Protein AF-A0A2T4KT26-F1 (afdb_monomer_lite)

Organism: NCBI:txid586733

Structure (mmCIF, N/CA/C/O backbone):
data_AF-A0A2T4KT26-F1
#
_entry.id   AF-A0A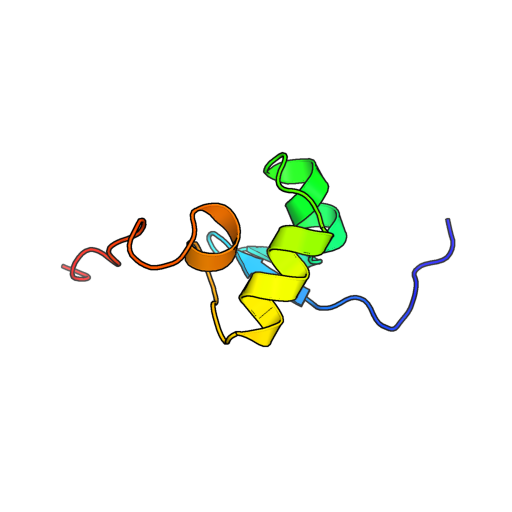2T4KT26-F1
#
loop_
_atom_site.group_PDB
_atom_site.id
_atom_site.type_symbol
_atom_site.label_atom_id
_atom_site.label_alt_id
_atom_site.label_comp_id
_atom_site.label_asym_id
_atom_site.label_entity_id
_atom_site.label_seq_id
_atom_site.pdbx_PDB_ins_code
_atom_site.Cartn_x
_atom_site.Cartn_y
_atom_site.Cartn_z
_atom_site.occupancy
_atom_site.B_iso_or_equiv
_atom_site.auth_seq_id
_atom_site.auth_comp_id
_atom_site.auth_asym_id
_atom_site.auth_atom_id
_atom_site.pdbx_PDB_model_num
ATOM 1 N N . MET A 1 1 ? 17.727 0.263 14.475 1.00 52.34 1 MET A N 1
ATOM 2 C CA . MET A 1 1 ? 16.464 -0.210 13.851 1.00 52.34 1 MET A CA 1
ATOM 3 C C . MET A 1 1 ? 16.789 -1.392 12.931 1.00 52.34 1 MET A C 1
ATOM 5 O O . MET A 1 1 ? 17.404 -1.176 11.895 1.00 52.34 1 MET A O 1
ATOM 9 N N . ARG A 1 2 ? 16.479 -2.644 13.309 1.00 51.16 2 ARG A N 1
ATOM 10 C CA . ARG A 1 2 ? 16.757 -3.825 12.461 1.00 51.16 2 ARG A CA 1
ATOM 11 C C . ARG A 1 2 ? 15.940 -3.728 11.162 1.00 51.16 2 ARG A C 1
ATOM 13 O O . ARG A 1 2 ? 14.711 -3.749 11.211 1.00 51.16 2 ARG A O 1
ATOM 20 N N . LYS A 1 3 ? 16.607 -3.594 10.008 1.00 54.31 3 LYS A N 1
ATOM 21 C CA . LYS A 1 3 ? 15.969 -3.750 8.691 1.00 54.31 3 LYS A CA 1
ATOM 22 C C . LYS A 1 3 ? 15.556 -5.213 8.571 1.00 54.31 3 LYS A C 1
ATOM 24 O O . LYS A 1 3 ? 16.408 -6.087 8.508 1.00 54.31 3 LYS A O 1
ATOM 29 N N . ASN A 1 4 ? 14.254 -5.478 8.612 1.00 57.62 4 ASN A N 1
ATOM 30 C CA . ASN A 1 4 ? 13.735 -6.825 8.425 1.00 57.62 4 ASN A CA 1
ATOM 31 C C . ASN A 1 4 ? 13.935 -7.194 6.938 1.00 57.62 4 ASN A C 1
ATOM 33 O O . ASN A 1 4 ? 13.354 -6.514 6.087 1.00 57.62 4 ASN A O 1
ATOM 37 N N . PRO A 1 5 ? 14.751 -8.206 6.596 1.00 57.97 5 PRO A N 1
ATOM 38 C CA . PRO A 1 5 ? 15.159 -8.484 5.212 1.00 57.97 5 PRO A CA 1
ATOM 39 C C . PRO A 1 5 ? 14.008 -8.950 4.302 1.00 57.97 5 PRO A C 1
ATOM 41 O O . PRO A 1 5 ? 14.168 -9.030 3.092 1.00 57.97 5 PRO A O 1
ATOM 44 N N . ARG A 1 6 ? 12.819 -9.205 4.866 1.00 65.75 6 ARG A N 1
ATOM 45 C CA . ARG A 1 6 ? 11.589 -9.596 4.154 1.00 65.75 6 ARG A CA 1
ATOM 46 C C . ARG A 1 6 ? 10.673 -8.421 3.789 1.00 65.75 6 ARG A C 1
ATOM 48 O O . ARG A 1 6 ? 9.473 -8.608 3.602 1.00 65.75 6 ARG A O 1
ATOM 55 N N . ALA A 1 7 ? 11.193 -7.197 3.749 1.00 74.25 7 ALA A N 1
ATOM 56 C CA . ALA A 1 7 ? 10.388 -6.042 3.373 1.00 74.25 7 ALA A CA 1
ATOM 57 C C . ALA A 1 7 ? 9.917 -6.171 1.914 1.00 74.25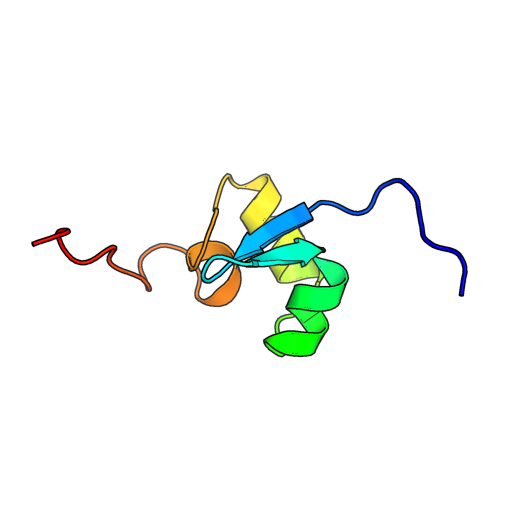 7 ALA A C 1
ATOM 59 O O . ALA A 1 7 ? 10.725 -6.201 0.991 1.00 74.25 7 ALA A O 1
ATOM 60 N N . THR A 1 8 ? 8.603 -6.239 1.700 1.00 84.94 8 THR A N 1
ATOM 61 C CA . THR A 1 8 ? 8.019 -6.182 0.357 1.00 84.94 8 THR A CA 1
ATOM 62 C C . THR A 1 8 ? 8.163 -4.764 -0.185 1.00 84.94 8 THR A C 1
ATOM 64 O O . THR A 1 8 ? 7.692 -3.807 0.440 1.00 84.94 8 THR A O 1
ATOM 67 N N . TYR A 1 9 ? 8.822 -4.633 -1.335 1.00 87.88 9 TYR A N 1
ATOM 68 C CA . TYR A 1 9 ? 8.974 -3.373 -2.054 1.00 87.88 9 TYR A CA 1
ATOM 69 C C . TYR A 1 9 ? 7.976 -3.297 -3.199 1.00 87.88 9 TYR A C 1
ATOM 71 O O . TYR A 1 9 ? 7.733 -4.285 -3.887 1.00 87.88 9 TYR A O 1
ATOM 79 N N . VAL A 1 10 ? 7.417 -2.111 -3.395 1.00 87.88 10 VAL A N 1
ATOM 80 C CA . VAL A 1 10 ? 6.451 -1.802 -4.445 1.00 87.88 10 VAL A CA 1
ATOM 81 C C . VAL A 1 10 ? 6.847 -0.498 -5.122 1.00 87.88 10 VAL A C 1
ATOM 83 O O . VAL A 1 10 ? 7.474 0.364 -4.505 1.00 87.88 10 VAL A O 1
ATOM 86 N N . TYR A 1 11 ? 6.480 -0.361 -6.390 1.00 87.75 11 TYR A N 1
ATOM 87 C CA . TYR A 1 11 ? 6.585 0.905 -7.102 1.00 87.75 11 TYR A CA 1
ATOM 88 C C . TYR A 1 11 ? 5.290 1.692 -6.900 1.00 87.75 11 TYR A C 1
ATOM 90 O O . TYR A 1 11 ? 4.209 1.210 -7.247 1.00 87.75 11 TYR A O 1
ATOM 98 N N . LEU A 1 12 ? 5.401 2.875 -6.300 1.00 84.94 12 LEU A N 1
ATOM 99 C CA . LEU A 1 12 ? 4.304 3.813 -6.062 1.00 84.94 12 LEU A CA 1
ATOM 100 C C . LEU A 1 12 ? 4.736 5.196 -6.545 1.00 84.94 12 LEU A C 1
ATOM 102 O O . LEU A 1 12 ? 5.779 5.683 -6.124 1.00 84.94 12 LEU A O 1
ATOM 106 N N . ASN A 1 13 ? 3.942 5.825 -7.415 1.00 80.12 13 ASN A N 1
ATOM 107 C CA . ASN A 1 13 ? 4.202 7.167 -7.960 1.00 80.12 13 ASN A CA 1
ATOM 108 C C . ASN A 1 13 ? 5.628 7.346 -8.528 1.00 80.12 13 ASN A C 1
ATOM 110 O O . ASN A 1 13 ? 6.264 8.368 -8.298 1.00 80.12 13 ASN A O 1
ATOM 114 N N . GLY A 1 14 ? 6.159 6.329 -9.215 1.00 84.00 14 GLY A N 1
ATOM 115 C CA . GLY A 1 14 ? 7.520 6.355 -9.771 1.00 84.00 14 GLY A CA 1
ATOM 116 C C . GLY A 1 14 ? 8.647 6.093 -8.762 1.00 84.00 14 GLY A C 1
ATOM 117 O O . GLY A 1 14 ? 9.802 5.994 -9.159 1.00 84.00 14 GLY A O 1
ATOM 118 N N . GLU A 1 15 ? 8.341 5.907 -7.475 1.00 88.12 15 GLU A N 1
ATOM 119 C CA . GLU A 1 15 ? 9.324 5.616 -6.427 1.00 88.12 15 GLU A CA 1
ATOM 120 C C . GLU A 1 15 ? 9.233 4.153 -5.965 1.00 88.12 15 GLU A C 1
ATOM 122 O O . GLU A 1 15 ? 8.145 3.607 -5.751 1.00 88.12 15 GLU A O 1
ATOM 127 N N . ARG A 1 16 ? 10.386 3.509 -5.746 1.00 89.00 16 ARG A N 1
ATOM 128 C CA . ARG A 1 16 ? 10.455 2.187 -5.112 1.00 89.00 16 ARG A CA 1
ATOM 129 C C . ARG A 1 16 ? 10.445 2.334 -3.592 1.00 89.00 16 ARG A C 1
ATOM 131 O O . ARG A 1 16 ? 11.452 2.676 -2.979 1.00 89.00 16 ARG A O 1
ATOM 138 N N . ILE A 1 17 ? 9.329 1.981 -2.968 1.00 90.38 17 ILE A N 1
ATOM 139 C CA . ILE A 1 17 ? 9.110 2.126 -1.526 1.00 90.38 17 ILE A CA 1
ATOM 140 C C . ILE A 1 17 ? 8.694 0.791 -0.894 1.00 90.38 17 ILE A C 1
ATOM 142 O O . ILE A 1 17 ? 8.064 -0.055 -1.524 1.00 90.38 17 ILE A O 1
ATOM 146 N N . SER A 1 18 ? 9.066 0.553 0.368 1.00 90.69 18 SER A N 1
ATOM 147 C CA . SER A 1 18 ? 8.587 -0.631 1.099 1.00 90.69 18 SER A CA 1
ATOM 148 C C . SER A 1 18 ? 7.136 -0.452 1.540 1.00 90.69 18 SER A C 1
ATOM 150 O O . SER A 1 18 ? 6.744 0.662 1.887 1.00 90.69 18 SER A O 1
ATOM 152 N N . LEU A 1 19 ? 6.353 -1.533 1.632 1.00 88.69 19 LEU A N 1
ATOM 153 C CA . LEU A 1 19 ? 4.964 -1.462 2.122 1.00 88.69 19 LEU A CA 1
ATOM 154 C C . LEU A 1 19 ? 4.857 -0.774 3.490 1.00 88.69 19 LEU A C 1
ATOM 156 O O . LEU A 1 19 ? 3.913 -0.036 3.744 1.00 88.69 19 LEU A O 1
ATOM 160 N N . ARG A 1 20 ? 5.842 -0.968 4.374 1.00 88.38 20 ARG A N 1
ATOM 161 C CA . ARG A 1 20 ? 5.878 -0.320 5.692 1.00 88.38 20 ARG A CA 1
ATOM 162 C C . ARG A 1 20 ? 6.119 1.187 5.602 1.00 88.38 20 ARG A C 1
ATOM 164 O O . ARG A 1 20 ? 5.520 1.938 6.364 1.00 88.38 20 ARG A O 1
ATOM 171 N N . ASN A 1 21 ? 6.999 1.628 4.707 1.00 89.62 21 ASN A N 1
ATOM 172 C CA . ASN A 1 21 ? 7.233 3.056 4.499 1.00 89.62 21 ASN A CA 1
ATOM 173 C C . ASN A 1 21 ? 6.051 3.697 3.769 1.00 89.62 21 ASN A C 1
ATOM 175 O O . ASN A 1 21 ? 5.632 4.779 4.157 1.00 89.62 21 ASN A O 1
ATOM 179 N N . ALA A 1 22 ? 5.463 3.003 2.792 1.00 89.62 22 ALA A N 1
ATOM 180 C CA . ALA A 1 22 ? 4.238 3.428 2.125 1.00 89.62 22 ALA A CA 1
ATOM 181 C C . ALA A 1 22 ? 3.087 3.589 3.127 1.00 89.62 22 ALA A C 1
ATOM 183 O O . ALA A 1 22 ? 2.393 4.598 3.095 1.00 89.62 22 ALA A O 1
ATOM 184 N N . ALA A 1 23 ? 2.949 2.658 4.076 1.00 89.88 23 ALA A N 1
ATOM 185 C CA . ALA A 1 23 ? 1.944 2.740 5.133 1.00 89.88 23 ALA A CA 1
ATOM 186 C C . ALA A 1 23 ? 2.039 4.051 5.925 1.00 89.88 23 ALA A C 1
ATOM 188 O O . ALA A 1 23 ? 1.038 4.717 6.162 1.00 89.88 23 ALA A O 1
ATOM 189 N N . LYS A 1 24 ? 3.265 4.444 6.289 1.00 90.44 24 LYS A N 1
ATOM 190 C CA . LYS A 1 24 ? 3.526 5.699 7.002 1.00 90.44 24 LYS A CA 1
ATOM 191 C C . LYS A 1 24 ? 3.339 6.927 6.112 1.00 90.44 24 LYS A C 1
ATOM 193 O O . LYS A 1 24 ? 2.735 7.894 6.548 1.00 90.44 24 LYS A O 1
ATOM 198 N N . LYS A 1 25 ? 3.859 6.886 4.882 1.00 90.31 25 LYS A N 1
ATOM 199 C CA . LYS A 1 25 ? 3.859 8.015 3.937 1.00 90.31 25 LYS A CA 1
ATOM 200 C C . LYS A 1 25 ? 2.446 8.398 3.500 1.00 90.31 25 LYS A C 1
ATOM 202 O O . LYS A 1 25 ? 2.137 9.576 3.417 1.00 90.31 25 LYS A O 1
ATOM 207 N N . TYR A 1 26 ? 1.603 7.404 3.238 1.00 88.56 26 TYR A N 1
ATOM 208 C CA . TYR A 1 26 ? 0.245 7.598 2.725 1.00 88.56 26 TYR A CA 1
ATOM 209 C C . TYR A 1 26 ? -0.838 7.406 3.793 1.00 88.56 26 TYR A C 1
ATOM 211 O O . TYR A 1 26 ? -2.018 7.385 3.464 1.00 88.56 26 TYR A O 1
ATOM 219 N N . ASN A 1 27 ? -0.444 7.236 5.059 1.00 89.88 27 ASN A N 1
ATOM 220 C CA . ASN A 1 27 ? -1.340 6.976 6.187 1.00 89.88 27 ASN A CA 1
ATOM 221 C C . ASN A 1 27 ? -2.332 5.817 5.941 1.00 89.88 27 ASN A C 1
ATOM 223 O O . ASN A 1 27 ? -3.498 5.870 6.325 1.00 89.88 27 ASN A O 1
ATOM 227 N N . VAL A 1 28 ? -1.866 4.754 5.277 1.00 88.75 28 VAL A N 1
ATOM 228 C CA . VAL A 1 28 ? -2.654 3.541 5.013 1.00 88.75 28 VAL A CA 1
ATOM 229 C C . VAL A 1 28 ? -2.148 2.422 5.921 1.00 88.75 28 VAL A C 1
ATOM 231 O O . VAL A 1 28 ? -0.942 2.172 5.950 1.00 88.75 28 VAL A O 1
ATOM 234 N N . PRO A 1 29 ? -3.015 1.679 6.631 1.00 90.56 29 PRO A N 1
ATOM 235 C CA . PRO A 1 29 ? -2.566 0.577 7.469 1.00 90.56 29 PRO A CA 1
ATOM 236 C C . PRO A 1 29 ? -1.738 -0.449 6.686 1.00 90.56 29 PRO A C 1
ATOM 238 O O . PRO A 1 29 ? -2.101 -0.886 5.591 1.00 90.56 29 PRO A O 1
ATOM 241 N N . HIS A 1 30 ? -0.623 -0.888 7.274 1.00 90.06 30 HIS A N 1
ATOM 242 C CA . HIS A 1 30 ? 0.258 -1.879 6.651 1.00 90.06 30 HIS A CA 1
ATOM 243 C C . HIS A 1 30 ? -0.470 -3.202 6.354 1.00 90.06 30 HIS A C 1
ATOM 245 O O . HIS A 1 30 ? -0.192 -3.853 5.350 1.00 90.06 30 HIS A O 1
ATOM 251 N N . THR A 1 31 ? -1.430 -3.586 7.199 1.00 90.31 31 THR A N 1
ATOM 252 C CA . THR A 1 31 ? -2.297 -4.757 6.997 1.00 90.31 31 THR A CA 1
ATOM 253 C C . THR A 1 31 ? -3.170 -4.609 5.753 1.00 90.31 31 THR A C 1
ATOM 255 O O . THR A 1 31 ? -3.248 -5.547 4.960 1.00 90.31 31 THR A O 1
ATOM 258 N N . THR A 1 32 ? -3.740 -3.423 5.523 1.00 90.88 32 THR A N 1
ATOM 259 C CA . THR A 1 32 ? -4.509 -3.091 4.315 1.00 90.88 32 THR A CA 1
ATOM 260 C C . THR A 1 32 ? -3.640 -3.193 3.070 1.00 90.88 32 THR A C 1
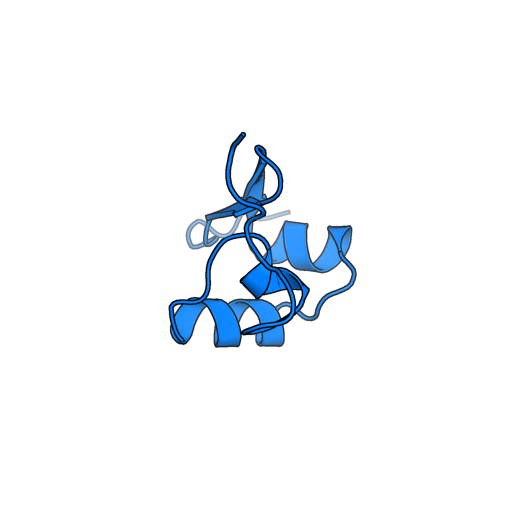ATOM 262 O O . THR A 1 32 ? -4.007 -3.873 2.112 1.00 90.88 32 THR A O 1
ATOM 265 N N . LEU A 1 33 ? -2.453 -2.583 3.095 1.00 90.25 33 LEU A N 1
ATOM 266 C CA . LEU A 1 33 ? -1.498 -2.660 1.990 1.00 90.25 33 LEU A CA 1
ATOM 267 C C . LEU A 1 33 ? -1.079 -4.101 1.690 1.00 90.25 33 LEU 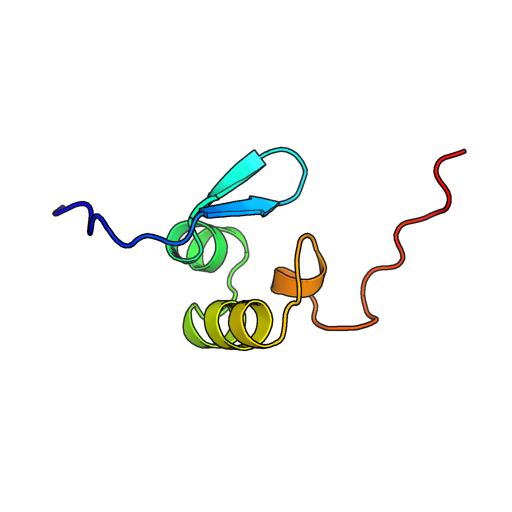A C 1
ATOM 269 O O . LEU A 1 33 ? -1.064 -4.511 0.531 1.00 90.25 33 LEU A O 1
ATOM 273 N N . ARG A 1 34 ? -0.796 -4.892 2.728 1.00 89.62 34 ARG A N 1
ATOM 274 C CA . ARG A 1 34 ? -0.448 -6.309 2.589 1.00 89.62 34 ARG A CA 1
ATOM 275 C C . ARG A 1 34 ? -1.601 -7.124 2.009 1.00 89.62 34 ARG A C 1
ATOM 277 O O . ARG A 1 34 ? -1.374 -7.932 1.117 1.00 89.62 34 ARG A O 1
ATOM 284 N N . GLY A 1 35 ? -2.830 -6.899 2.472 1.00 91.25 35 GLY A N 1
ATOM 285 C CA . GLY A 1 35 ? -4.023 -7.556 1.938 1.00 91.25 35 GLY A CA 1
ATOM 286 C C . GLY A 1 35 ? -4.243 -7.233 0.460 1.00 91.25 35 GLY A C 1
ATOM 287 O O . GLY A 1 35 ? -4.452 -8.135 -0.346 1.00 91.25 35 GLY A O 1
ATOM 288 N N . ARG A 1 36 ? -4.113 -5.960 0.077 1.00 91.12 36 ARG A N 1
ATOM 289 C CA . ARG A 1 36 ? -4.208 -5.513 -1.322 1.00 91.12 36 ARG A CA 1
ATOM 290 C C . ARG A 1 36 ? -3.101 -6.118 -2.187 1.00 91.12 36 ARG A C 1
ATOM 292 O O . ARG A 1 36 ? -3.388 -6.646 -3.257 1.00 91.12 36 ARG A O 1
ATOM 299 N N . TYR A 1 37 ? -1.868 -6.134 -1.685 1.00 89.75 37 TYR A N 1
ATOM 300 C CA . TYR A 1 37 ? -0.738 -6.760 -2.365 1.00 89.75 37 TYR A CA 1
ATOM 301 C C . TYR A 1 37 ? -0.955 -8.264 -2.586 1.00 89.75 37 TYR A C 1
ATOM 303 O O . TYR A 1 37 ? -0.721 -8.759 -3.691 1.00 89.75 37 TYR A O 1
ATOM 311 N N . ASN A 1 38 ? -1.456 -8.979 -1.574 1.00 89.44 38 ASN A N 1
ATOM 312 C CA . ASN A 1 38 ? -1.776 -10.408 -1.662 1.00 89.44 38 ASN A CA 1
ATOM 313 C C . ASN A 1 38 ? -2.912 -10.699 -2.654 1.00 89.44 38 ASN A C 1
ATOM 315 O O . ASN A 1 38 ? -2.927 -11.760 -3.263 1.00 89.44 38 ASN A O 1
ATOM 319 N N . ARG A 1 39 ? -3.836 -9.751 -2.853 1.00 89.56 39 ARG A N 1
ATOM 320 C CA . ARG A 1 39 ? -4.898 -9.827 -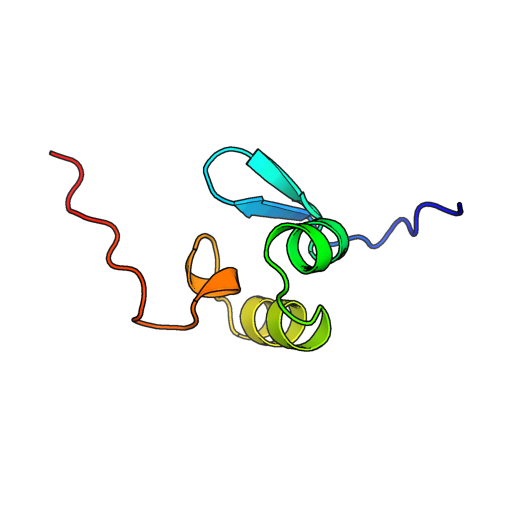3.872 1.00 89.56 39 ARG A CA 1
ATOM 321 C C . ARG A 1 39 ? -4.414 -9.487 -5.286 1.00 89.56 39 ARG A C 1
ATOM 323 O O . ARG A 1 39 ? -5.221 -9.470 -6.205 1.00 89.56 39 ARG A O 1
ATOM 330 N N . GLY A 1 40 ? -3.127 -9.182 -5.457 1.00 87.94 40 GLY A N 1
ATOM 331 C CA . GLY A 1 40 ? -2.542 -8.825 -6.749 1.00 87.94 40 GLY A CA 1
ATOM 332 C C . GLY A 1 40 ? -2.635 -7.343 -7.113 1.00 87.94 40 GLY A C 1
ATOM 333 O O . GLY A 1 40 ? -2.133 -6.971 -8.165 1.00 87.94 40 GLY A O 1
ATOM 334 N N . LEU A 1 41 ? -3.188 -6.481 -6.250 1.00 88.12 41 LEU A N 1
ATOM 335 C CA . LEU A 1 41 ? -3.240 -5.038 -6.514 1.00 88.12 41 LEU A CA 1
ATOM 336 C C . LEU A 1 41 ? -1.833 -4.440 -6.492 1.00 88.12 41 LEU A C 1
ATOM 338 O O . LEU A 1 41 ? -0.987 -4.824 -5.671 1.00 88.12 41 LEU A O 1
ATOM 342 N N . ARG A 1 42 ? -1.570 -3.498 -7.394 1.00 86.06 42 ARG A N 1
ATOM 343 C CA . ARG A 1 42 ? -0.263 -2.853 -7.567 1.00 86.06 42 ARG A CA 1
ATOM 344 C C . ARG A 1 42 ? -0.442 -1.356 -7.788 1.00 86.06 42 ARG A C 1
ATOM 346 O O . ARG A 1 42 ? -1.551 -0.875 -7.989 1.00 86.06 42 ARG A O 1
ATOM 353 N N . GLY A 1 43 ? 0.662 -0.616 -7.706 1.00 84.62 43 GLY A N 1
ATOM 354 C CA . GLY A 1 43 ? 0.646 0.818 -7.969 1.00 84.62 43 GLY A CA 1
ATOM 355 C C . GLY A 1 43 ? -0.357 1.569 -7.075 1.00 84.62 43 GLY A C 1
ATOM 356 O O . GLY A 1 43 ? -0.522 1.209 -5.906 1.00 84.62 43 GLY A O 1
ATOM 357 N N . PRO A 1 44 ? -1.049 2.590 -7.602 1.00 83.88 44 PRO A N 1
ATOM 358 C CA . PRO A 1 44 ? -2.010 3.402 -6.853 1.00 83.88 44 PRO A CA 1
ATOM 359 C C . PRO A 1 44 ? -3.150 2.600 -6.211 1.00 83.88 44 PRO A C 1
ATOM 361 O O . PRO A 1 44 ? -3.657 2.987 -5.158 1.00 83.88 44 PRO A O 1
ATOM 364 N N . GLU A 1 45 ? -3.518 1.442 -6.765 1.00 85.38 45 GLU A N 1
ATOM 365 C CA . GLU A 1 45 ? -4.564 0.584 -6.191 1.00 85.38 45 GLU A CA 1
ATOM 366 C C . GLU A 1 45 ? -4.183 0.025 -4.812 1.00 85.38 45 GLU A C 1
ATOM 368 O O . GLU A 1 45 ? -5.055 -0.308 -4.003 1.00 85.38 45 GLU A O 1
ATOM 373 N N . LEU A 1 46 ? -2.885 -0.039 -4.492 1.00 86.94 46 LEU A N 1
ATOM 374 C CA . LEU A 1 46 ?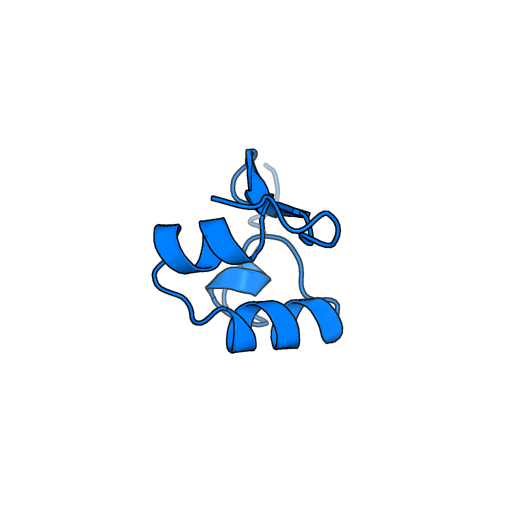 -2.427 -0.358 -3.139 1.00 86.94 46 LEU A CA 1
ATOM 375 C C . LEU A 1 46 ? -2.852 0.717 -2.135 1.00 86.94 46 LEU A C 1
ATOM 377 O O . LEU A 1 46 ? -3.148 0.384 -0.988 1.00 86.94 46 LEU A O 1
ATOM 381 N N . LEU A 1 47 ? -2.920 1.981 -2.553 1.00 86.19 47 LEU A N 1
ATOM 382 C CA . LEU A 1 47 ? -3.234 3.127 -1.700 1.00 86.19 47 LEU A CA 1
ATOM 383 C C . LEU A 1 47 ? -4.736 3.399 -1.634 1.00 86.19 47 LEU A C 1
ATOM 385 O O . LEU A 1 47 ? -5.293 3.510 -0.542 1.00 86.19 47 LEU A O 1
ATOM 389 N N . TYR A 1 48 ? -5.403 3.416 -2.784 1.00 82.81 48 TYR A N 1
ATOM 390 C CA . TYR A 1 48 ? -6.800 3.843 -2.886 1.00 82.81 48 TYR A CA 1
ATOM 391 C C . TYR A 1 48 ? -7.796 2.677 -2.909 1.00 82.81 48 TYR A C 1
ATOM 393 O O . TYR A 1 48 ? -8.961 2.850 -2.569 1.00 82.81 48 TYR A O 1
ATOM 401 N N . GLY A 1 49 ? -7.331 1.459 -3.196 1.00 76.69 49 GLY A N 1
ATOM 402 C CA . GLY A 1 49 ? -8.193 0.298 -3.403 1.00 76.69 49 GLY A CA 1
ATOM 403 C C . GLY A 1 49 ? -8.556 0.096 -4.875 1.00 76.69 49 GLY A C 1
ATOM 404 O O . GLY A 1 49 ? -8.300 0.945 -5.727 1.00 76.69 49 GLY A O 1
ATOM 405 N N . LYS A 1 50 ? -9.117 -1.082 -5.166 1.00 73.62 50 LYS A N 1
ATOM 406 C CA . LYS A 1 50 ? -9.472 -1.505 -6.524 1.00 73.62 50 LYS A CA 1
ATOM 407 C C . LYS A 1 50 ? -10.503 -0.545 -7.125 1.00 73.62 50 LYS A C 1
ATOM 409 O O . LYS A 1 50 ? -11.521 -0.289 -6.490 1.00 73.62 50 LYS A O 1
ATOM 414 N N . GLY A 1 51 ? -10.252 -0.070 -8.344 1.00 70.50 51 GLY A N 1
ATOM 415 C CA . GLY A 1 51 ? -11.210 0.729 -9.120 1.00 70.50 51 GLY A CA 1
ATOM 416 C C . GLY A 1 51 ? -11.297 2.216 -8.761 1.00 70.50 51 GLY A C 1
ATOM 417 O O . GLY A 1 51 ? -12.072 2.929 -9.384 1.00 70.50 51 GLY A O 1
ATOM 418 N N . VAL A 1 52 ? -10.505 2.701 -7.798 1.00 64.62 52 VAL A N 1
ATOM 419 C CA . VAL A 1 52 ? -10.473 4.134 -7.438 1.00 64.62 52 VAL A CA 1
ATOM 420 C C . VAL A 1 52 ? -9.478 4.916 -8.304 1.00 64.62 52 VAL A C 1
ATOM 422 O O . VAL A 1 52 ? -9.605 6.126 -8.451 1.00 64.62 52 VAL A O 1
ATOM 425 N N . TYR A 1 53 ? -8.498 4.235 -8.908 1.00 61.38 53 TYR A N 1
ATOM 426 C CA . TYR A 1 53 ? -7.509 4.862 -9.782 1.00 61.38 53 TYR A CA 1
ATOM 427 C C . TYR A 1 53 ? -7.674 4.359 -11.215 1.00 61.38 53 TYR A C 1
ATOM 429 O O . TYR A 1 53 ? -7.415 3.191 -11.501 1.00 61.38 53 TYR A O 1
ATOM 437 N N . SER A 1 54 ? -8.105 5.246 -12.110 1.00 58.22 54 SER A N 1
ATOM 438 C CA . SER A 1 54 ? -7.995 5.026 -13.548 1.00 58.22 54 SER A CA 1
ATOM 439 C C . SER A 1 54 ? -6.578 5.413 -13.952 1.00 58.22 54 SER A C 1
ATOM 441 O O . SER A 1 54 ? -6.168 6.554 -13.726 1.00 58.22 54 SER A O 1
ATOM 443 N N . TYR A 1 55 ? -5.806 4.479 -14.511 1.00 61.22 55 TYR A N 1
ATOM 444 C CA . TYR A 1 55 ? -4.650 4.871 -15.308 1.00 61.22 55 TYR A CA 1
ATOM 445 C C . TYR A 1 55 ? -5.236 5.632 -16.492 1.00 61.22 55 TYR A C 1
ATOM 447 O O . TYR A 1 55 ? -5.776 5.016 -17.409 1.00 61.22 55 TYR A O 1
ATOM 455 N N . GLY A 1 56 ? -5.242 6.966 -16.405 1.00 56.03 56 GLY A N 1
ATOM 456 C CA . GLY A 1 56 ? -5.662 7.800 -17.522 1.00 56.03 56 GLY A CA 1
ATOM 457 C C . GLY A 1 56 ? -4.940 7.312 -18.779 1.00 56.03 56 GLY A C 1
ATOM 458 O O . GLY A 1 56 ? -3.783 6.887 -18.658 1.00 56.03 56 GLY A O 1
ATOM 459 N N . PRO A 1 57 ? -5.610 7.291 -19.946 1.00 52.91 57 PRO A N 1
ATOM 460 C CA . PRO A 1 57 ? -4.949 6.886 -21.174 1.00 52.91 57 PRO A CA 1
ATOM 461 C C . PRO A 1 57 ? -3.684 7.730 -21.282 1.00 52.91 57 PRO A C 1
ATOM 463 O O . PRO A 1 57 ? -3.752 8.955 -21.180 1.00 52.91 57 PRO A O 1
ATOM 466 N N . SER A 1 58 ? -2.526 7.075 -21.354 1.00 57.25 58 SER A N 1
ATOM 467 C CA . SER A 1 58 ? -1.291 7.759 -21.712 1.00 57.25 58 SER A CA 1
ATOM 468 C C . SER A 1 58 ? -1.551 8.395 -23.075 1.00 57.25 58 SER A C 1
ATOM 470 O O . SER A 1 58 ? -1.695 7.667 -24.056 1.00 57.25 58 SER A O 1
ATOM 472 N N . VAL A 1 59 ? -1.764 9.714 -23.079 1.00 51.72 59 VAL A N 1
ATOM 473 C CA . VAL A 1 59 ? -1.891 10.528 -24.292 1.00 51.72 59 VAL A CA 1
ATOM 474 C C . VAL A 1 59 ? -0.563 10.583 -25.025 1.00 51.72 59 VAL A C 1
ATOM 476 O O . VAL A 1 59 ? 0.484 10.579 -24.335 1.00 51.72 59 VAL A O 1
#

Sequence (59 aa):
MRKNPRATYVYLNGERISLRNAAKKYNVPHTTLRGRYNRGLRGPELLYGKGVYSYGPSV

Foldseek 3Di:
DDPPPPFDWAQEPNDTDTLVVCCVVLVNDSVQLVVCVVVVHGYCCSRVNPPPDDPPPPD

Secondary structure (DSSP, 8-state):
----TTPPEEEETTEEEEHHHHHHHTT--HHHHHHHHHTT--TTHHHH-TTS-------

InterPro domains:
  IPR007889 DNA binding HTH domain, Psq-type [PF05225] (11-40)
  IPR009057 Homedomain-like superfamily [SSF46689] (12-45)

pLDDT: mean 79.87, std 13.44, range [51.16, 91.25]

Radius of gyration: 12.03 Å; chains: 1; bounding box: 28×21×38 Å